Protein AF-A0A9D4KQ71-F1 (afdb_monomer_lite)

Sequence (62 aa):
MRLAVLEVSASPKRNPKYVDEDGCQLVGLIKADIDPQGYVYSKILVKLMFGGTELRIQVTDV

pLDDT: mean 77.78, std 10.27, range [51.91, 91.31]

Organism: Dreissena polymorpha (NCBI:txid45954)

Foldseek 3Di:
DDKDKDWDWDAPDPDDDDCPPPRIDTPDIDIDDDDPPPPDPWDKDWDWDDDPPDTDIDIDTD

Secondary structure (DSSP, 8-state):
-EEEEEEEEE-SSSS---TTSTT-EEEEEEEEEE-TTSS----EEEEEEEETTEEEEEEEE-

Structure (mmCIF, N/CA/C/O backbone):
data_AF-A0A9D4KQ71-F1
#
_entry.id   AF-A0A9D4KQ71-F1
#
loop_
_atom_site.group_PDB
_atom_site.id
_atom_site.type_symbol
_atom_site.label_atom_id
_atom_site.label_alt_id
_atom_site.label_comp_id
_atom_site.label_asym_id
_atom_site.label_entity_id
_atom_site.label_seq_id
_atom_site.pdbx_PDB_ins_code
_atom_site.Cartn_x
_atom_site.Cartn_y
_atom_site.Cartn_z
_atom_site.occupancy
_atom_site.B_iso_or_equiv
_atom_site.auth_seq_id
_atom_site.auth_comp_id
_atom_site.auth_asym_id
_atom_site.auth_atom_id
_atom_site.pdbx_PDB_model_num
ATOM 1 N N . MET A 1 1 ? 9.864 -11.191 -17.293 1.00 57.66 1 MET A N 1
ATOM 2 C CA . MET A 1 1 ? 9.469 -10.148 -16.322 1.00 57.66 1 MET A CA 1
ATOM 3 C C . MET A 1 1 ? 8.753 -10.818 -15.163 1.00 57.66 1 MET A C 1
ATOM 5 O O . MET A 1 1 ? 7.969 -11.730 -15.414 1.00 57.66 1 MET A O 1
ATOM 9 N N . ARG A 1 2 ? 9.071 -10.450 -13.917 1.00 62.62 2 ARG A N 1
ATOM 10 C CA . ARG A 1 2 ? 8.301 -10.871 -12.739 1.00 62.62 2 ARG A CA 1
ATOM 11 C C . ARG A 1 2 ? 7.592 -9.646 -12.179 1.00 62.62 2 ARG A C 1
ATOM 13 O O . ARG A 1 2 ? 8.222 -8.618 -11.966 1.00 62.62 2 ARG A O 1
ATOM 20 N N . LEU A 1 3 ? 6.301 -9.793 -11.919 1.00 66.81 3 LEU A N 1
ATOM 21 C CA . LEU A 1 3 ? 5.523 -8.774 -11.237 1.00 66.81 3 LEU A CA 1
ATOM 22 C C . LEU A 1 3 ? 5.820 -8.866 -9.737 1.00 66.81 3 LEU A C 1
ATOM 24 O O . LEU A 1 3 ? 5.568 -9.904 -9.121 1.00 66.81 3 LEU A O 1
ATOM 28 N N . ALA A 1 4 ? 6.349 -7.801 -9.152 1.00 73.56 4 ALA A N 1
ATOM 29 C CA . ALA A 1 4 ? 6.374 -7.627 -7.712 1.00 73.56 4 ALA A CA 1
ATOM 30 C C . ALA A 1 4 ? 5.095 -6.922 -7.266 1.00 73.56 4 ALA A C 1
ATOM 32 O O . ALA A 1 4 ? 4.650 -5.949 -7.881 1.00 73.56 4 ALA A O 1
ATOM 33 N N . VAL A 1 5 ? 4.507 -7.424 -6.185 1.00 77.62 5 VAL A N 1
ATOM 34 C CA . VAL A 1 5 ? 3.338 -6.821 -5.553 1.00 77.62 5 VAL A CA 1
ATOM 35 C C . VAL A 1 5 ? 3.760 -6.342 -4.174 1.00 77.62 5 VAL A C 1
ATOM 37 O O . VAL A 1 5 ? 4.250 -7.126 -3.366 1.00 77.62 5 VAL A O 1
ATOM 40 N N . LEU A 1 6 ? 3.597 -5.047 -3.933 1.00 80.38 6 LEU A N 1
ATOM 41 C CA . LEU A 1 6 ? 3.803 -4.415 -2.639 1.00 80.38 6 LEU A CA 1
ATOM 42 C C . LEU A 1 6 ? 2.434 -4.058 -2.064 1.00 80.38 6 LEU A C 1
ATOM 44 O O . LEU A 1 6 ? 1.646 -3.351 -2.697 1.00 80.38 6 LEU A O 1
ATOM 48 N N . GLU A 1 7 ? 2.155 -4.551 -0.867 1.00 85.94 7 GLU A N 1
ATOM 49 C CA . GLU A 1 7 ? 0.925 -4.256 -0.142 1.00 85.94 7 GLU A CA 1
ATOM 50 C C . GLU A 1 7 ? 1.100 -2.987 0.692 1.00 85.94 7 GLU A C 1
ATOM 52 O O . GLU A 1 7 ? 2.103 -2.816 1.387 1.00 85.94 7 GLU A O 1
ATOM 57 N N . VAL A 1 8 ? 0.127 -2.080 0.612 1.00 84.56 8 VAL A N 1
ATOM 58 C CA . VAL A 1 8 ? 0.104 -0.851 1.405 1.00 84.56 8 VAL A CA 1
ATOM 59 C C . VAL A 1 8 ? -1.029 -0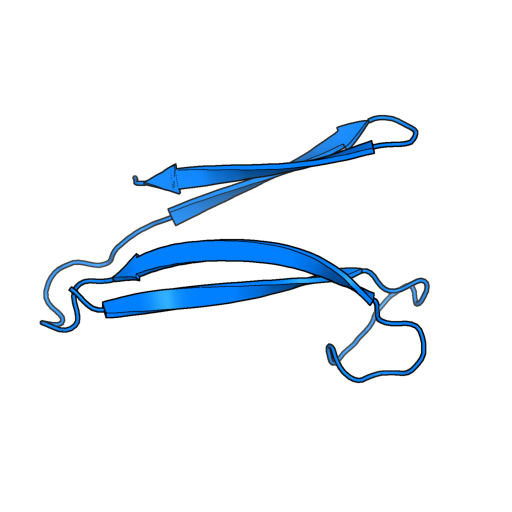.961 2.408 1.00 84.56 8 VAL A C 1
ATOM 61 O O . VAL A 1 8 ? -2.198 -1.014 2.020 1.00 84.56 8 VAL A 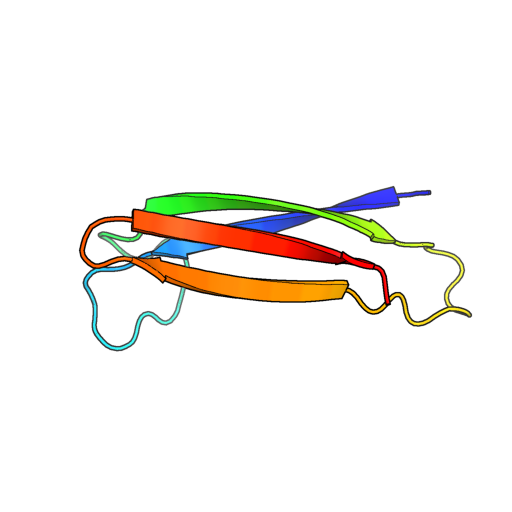O 1
ATOM 64 N N . SER A 1 9 ? -0.680 -0.953 3.690 1.00 88.25 9 SER A N 1
ATOM 65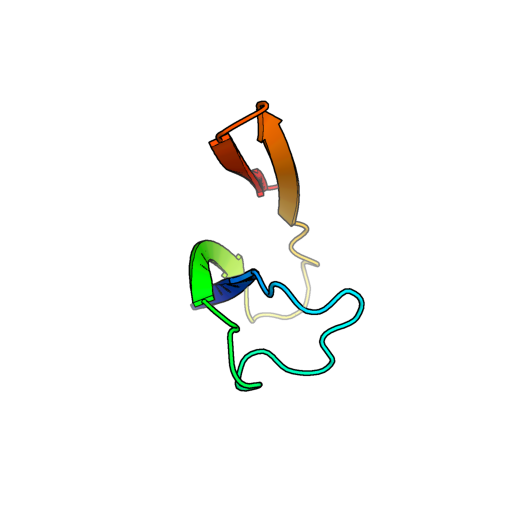 C CA . SER A 1 9 ? -1.634 -1.038 4.796 1.00 88.25 9 SER A CA 1
ATOM 66 C C . SER A 1 9 ? -1.612 0.234 5.639 1.00 88.25 9 SER A C 1
ATOM 68 O O . SER A 1 9 ? -0.559 0.838 5.845 1.00 88.25 9 SER A O 1
ATOM 70 N N . ALA A 1 10 ? -2.777 0.638 6.137 1.00 86.75 10 ALA A N 1
ATOM 71 C CA . ALA A 1 10 ? -2.939 1.743 7.073 1.00 86.75 10 ALA A CA 1
ATOM 72 C C . ALA A 1 10 ? -3.283 1.207 8.465 1.00 86.75 10 ALA A C 1
ATOM 74 O O . ALA A 1 10 ? -4.014 0.229 8.591 1.00 86.75 10 ALA A O 1
ATOM 75 N N . SER A 1 11 ? -2.776 1.862 9.508 1.00 90.44 11 SER A N 1
ATOM 76 C CA . SER A 1 11 ? -3.051 1.515 10.903 1.00 90.44 11 SER A CA 1
ATOM 77 C C . SER A 1 11 ? -3.486 2.758 11.679 1.00 90.44 11 SER A C 1
ATOM 79 O O . SER A 1 11 ? -2.911 3.828 11.463 1.00 90.44 11 SER A O 1
ATOM 81 N N . PRO A 1 12 ? -4.438 2.643 12.622 1.00 87.50 12 PRO A N 1
ATOM 82 C CA . PRO A 1 12 ? -4.754 3.720 13.557 1.00 87.50 12 PRO A CA 1
ATOM 83 C C . PRO A 1 12 ? -3.664 3.905 14.627 1.00 87.50 12 PRO A C 1
ATOM 85 O O . PRO A 1 12 ? -3.647 4.910 15.340 1.00 87.50 12 PRO A O 1
ATOM 88 N N . LYS A 1 13 ? -2.740 2.945 14.771 1.00 89.94 13 LYS A N 1
ATOM 89 C CA . LYS A 1 13 ? -1.617 3.037 15.704 1.00 89.94 13 LYS A CA 1
ATOM 90 C C . LYS A 1 13 ? -0.614 4.061 15.184 1.00 89.94 13 LYS A C 1
ATOM 92 O O . LYS A 1 13 ? -0.203 4.013 14.033 1.00 89.94 13 LYS A O 1
ATOM 97 N N . ARG A 1 14 ? -0.148 4.959 16.056 1.00 84.19 14 ARG A N 1
ATOM 98 C CA . ARG A 1 14 ? 0.809 6.020 15.685 1.00 84.19 14 ARG A CA 1
ATOM 99 C C . ARG A 1 14 ? 2.143 5.487 15.136 1.00 84.19 14 ARG A C 1
ATOM 101 O O . ARG A 1 14 ? 2.823 6.202 14.411 1.00 84.19 14 ARG A O 1
ATOM 108 N N . ASN A 1 15 ? 2.539 4.274 15.520 1.00 84.88 15 ASN A N 1
ATOM 109 C CA . ASN A 1 15 ? 3.786 3.649 15.083 1.00 84.88 15 ASN A CA 1
ATOM 110 C C . ASN A 1 15 ? 3.601 2.122 14.968 1.00 84.88 15 ASN A C 1
ATOM 112 O O . ASN A 1 15 ? 3.950 1.394 15.908 1.00 84.88 15 ASN A O 1
ATOM 116 N N . PRO A 1 16 ? 2.952 1.637 13.895 1.00 85.12 16 PRO A N 1
ATOM 117 C CA . PRO A 1 16 ? 2.786 0.209 13.663 1.00 85.12 16 PRO A CA 1
ATOM 118 C C . PRO A 1 16 ? 4.134 -0.410 13.282 1.00 85.12 16 PRO A C 1
ATOM 120 O O . PRO A 1 16 ? 4.944 0.227 12.607 1.00 85.12 16 PRO A O 1
ATOM 123 N N . LYS A 1 17 ? 4.392 -1.642 13.728 1.00 88.69 17 LYS A N 1
ATOM 124 C CA . LYS A 1 17 ? 5.641 -2.353 13.389 1.00 88.69 17 LYS A CA 1
ATOM 125 C C . LYS A 1 17 ? 5.462 -3.360 12.263 1.00 88.69 17 LYS A C 1
ATOM 127 O O . LYS A 1 17 ? 6.385 -3.548 11.476 1.00 88.69 17 LYS A O 1
ATOM 132 N N . TYR A 1 18 ? 4.291 -3.985 12.199 1.00 87.81 18 TYR A N 1
ATOM 133 C CA . TYR A 1 18 ? 3.972 -5.030 11.236 1.00 87.81 18 TYR A CA 1
ATOM 134 C C . TYR A 1 18 ? 2.579 -4.811 10.641 1.00 87.81 18 TYR A C 1
ATOM 136 O O . TYR A 1 18 ? 1.727 -4.143 11.232 1.00 87.81 18 TYR A O 1
ATOM 144 N N . VAL A 1 19 ? 2.366 -5.344 9.437 1.00 86.50 19 VAL A N 1
ATOM 145 C CA . VAL A 1 19 ? 1.113 -5.185 8.677 1.00 86.50 19 VAL A CA 1
ATOM 146 C C . VAL A 1 19 ? -0.015 -6.093 9.169 1.00 86.50 19 VAL A C 1
ATOM 148 O O . VAL A 1 19 ? -1.165 -5.861 8.817 1.00 86.50 19 VAL A O 1
ATOM 151 N N . ASP A 1 20 ? 0.310 -7.096 9.978 1.00 88.06 20 ASP A N 1
ATOM 152 C CA . ASP A 1 20 ? -0.606 -8.057 10.595 1.00 88.06 20 ASP A CA 1
ATOM 153 C C . ASP A 1 20 ? -0.989 -7.681 12.039 1.00 88.06 20 ASP A C 1
ATOM 155 O O . ASP A 1 20 ? -1.717 -8.421 12.696 1.00 88.06 20 ASP A O 1
ATOM 159 N N . GLU A 1 21 ? -0.529 -6.529 12.545 1.00 88.75 21 GLU A N 1
ATOM 160 C CA . GLU A 1 21 ? -0.975 -6.008 13.840 1.00 88.75 21 GLU A CA 1
ATOM 161 C C . GLU A 1 21 ? -2.474 -5.653 13.810 1.00 88.75 21 GLU A C 1
ATOM 163 O O . GLU A 1 21 ? -2.996 -5.143 12.814 1.00 88.75 21 GLU A O 1
ATOM 168 N N . ASP A 1 22 ? -3.159 -5.851 14.942 1.00 86.62 22 ASP A N 1
ATOM 169 C CA . ASP A 1 22 ? -4.577 -5.512 15.089 1.00 86.62 22 ASP A CA 1
ATOM 170 C C . ASP A 1 22 ? -4.873 -4.061 14.674 1.00 86.62 22 ASP A C 1
ATOM 172 O O . ASP A 1 22 ? -4.235 -3.101 15.119 1.00 86.62 22 ASP A O 1
ATOM 176 N N . GLY A 1 23 ? -5.889 -3.904 13.823 1.00 85.94 23 GLY A N 1
ATOM 177 C CA . GLY A 1 23 ? -6.323 -2.613 13.291 1.00 85.94 23 GLY A CA 1
ATOM 178 C C . GLY A 1 23 ? -5.593 -2.163 12.022 1.00 85.94 23 GLY A C 1
ATOM 179 O O . GLY A 1 23 ? -5.983 -1.144 11.453 1.00 85.94 23 GLY A O 1
ATOM 180 N N . CYS A 1 24 ? -4.583 -2.896 11.544 1.00 91.31 24 CYS A N 1
ATOM 181 C CA . CYS A 1 24 ? -4.040 -2.685 10.204 1.00 91.31 24 CYS A CA 1
ATOM 182 C C . CYS A 1 24 ? -5.052 -3.117 9.131 1.00 91.31 24 CYS A C 1
ATOM 184 O O . CYS A 1 24 ? -5.652 -4.188 9.208 1.00 91.31 24 CYS A O 1
ATOM 186 N N . GLN A 1 25 ? -5.241 -2.281 8.113 1.00 89.38 25 GLN A N 1
ATOM 187 C CA . GLN A 1 25 ? -6.131 -2.546 6.984 1.00 89.38 25 GLN A CA 1
ATOM 188 C C . GLN A 1 25 ? -5.398 -2.313 5.670 1.00 89.38 25 GLN A C 1
ATOM 190 O O . GLN A 1 25 ? -4.737 -1.287 5.501 1.00 89.38 25 GLN A O 1
ATOM 195 N N . LEU A 1 26 ? -5.538 -3.245 4.727 1.00 86.62 26 LEU A N 1
ATOM 196 C CA . LEU A 1 26 ? -5.025 -3.075 3.371 1.00 86.62 26 LEU A CA 1
ATOM 197 C C . LEU A 1 26 ? -5.765 -1.917 2.691 1.00 86.62 26 LEU A C 1
ATOM 199 O O . LEU A 1 26 ? -6.987 -1.951 2.556 1.00 86.62 26 LEU A O 1
ATOM 203 N N . VAL A 1 27 ? -5.020 -0.910 2.239 1.00 86.31 27 VAL A N 1
ATOM 204 C CA . VAL A 1 27 ? -5.569 0.266 1.544 1.00 86.31 27 VAL A CA 1
ATOM 205 C C . VAL A 1 27 ? -5.217 0.300 0.062 1.00 86.31 27 VAL A C 1
ATOM 207 O O . VAL A 1 27 ? -5.840 1.036 -0.700 1.00 86.31 27 VAL A O 1
ATOM 210 N N . GLY A 1 28 ? -4.242 -0.497 -0.378 1.00 80.31 28 GLY A N 1
ATOM 211 C CA . GLY A 1 28 ? -3.894 -0.569 -1.789 1.00 80.31 28 GLY A CA 1
ATOM 212 C C . GLY A 1 28 ? -2.792 -1.565 -2.106 1.00 80.31 28 GLY A C 1
ATOM 213 O O . GLY A 1 28 ? -2.098 -2.070 -1.227 1.00 80.31 28 GLY A O 1
ATOM 214 N N . LEU A 1 29 ? -2.634 -1.821 -3.402 1.00 83.06 29 LEU A N 1
ATOM 215 C CA . LEU A 1 29 ? -1.595 -2.679 -3.957 1.00 83.06 29 LEU A CA 1
ATOM 216 C C . LEU A 1 29 ? -0.795 -1.886 -4.985 1.00 83.06 29 LEU A C 1
ATOM 218 O O . LEU A 1 29 ? -1.367 -1.256 -5.875 1.00 83.06 29 LEU A O 1
ATOM 222 N N . ILE A 1 30 ? 0.525 -1.959 -4.886 1.00 80.62 30 ILE A N 1
ATOM 223 C CA . ILE A 1 30 ? 1.455 -1.425 -5.874 1.00 80.62 30 ILE A CA 1
ATOM 224 C C . ILE A 1 30 ? 1.999 -2.609 -6.661 1.00 80.62 30 ILE A C 1
ATOM 226 O O . ILE A 1 30 ? 2.587 -3.529 -6.097 1.00 80.62 30 ILE A O 1
ATOM 230 N N . LYS A 1 31 ? 1.781 -2.589 -7.973 1.00 76.00 31 LYS A N 1
ATOM 231 C CA . LYS A 1 31 ? 2.307 -3.587 -8.900 1.00 76.00 31 LYS A CA 1
ATOM 232 C C . LYS A 1 31 ? 3.465 -2.958 -9.655 1.00 76.00 31 LYS A C 1
ATOM 234 O O . LYS A 1 31 ? 3.278 -1.912 -10.267 1.00 76.00 31 LYS A O 1
ATOM 239 N N . ALA A 1 32 ? 4.630 -3.580 -9.579 1.00 73.31 32 ALA A N 1
ATOM 240 C CA . ALA A 1 32 ? 5.832 -3.124 -10.257 1.00 73.31 32 ALA A CA 1
ATOM 241 C C . ALA A 1 32 ? 6.436 -4.278 -11.050 1.00 73.31 32 ALA A C 1
ATOM 243 O O . ALA A 1 32 ? 6.588 -5.384 -10.525 1.00 73.31 32 ALA A O 1
ATOM 244 N N . ASP A 1 33 ? 6.794 -4.026 -12.302 1.00 72.06 33 ASP A N 1
ATOM 245 C CA . ASP A 1 33 ? 7.559 -4.982 -13.087 1.00 72.06 33 ASP A CA 1
ATOM 246 C C . ASP A 1 33 ? 9.028 -4.894 -12.681 1.00 72.06 33 ASP A C 1
ATOM 248 O O . ASP A 1 33 ? 9.675 -3.864 -12.851 1.00 72.06 33 ASP A O 1
ATOM 252 N N . ILE A 1 34 ? 9.560 -5.980 -12.121 1.00 69.88 34 ILE A N 1
ATOM 253 C CA . ILE A 1 34 ? 10.973 -6.066 -11.755 1.00 69.88 34 ILE A CA 1
ATOM 254 C C . ILE A 1 34 ? 11.648 -7.053 -12.704 1.00 69.88 34 ILE A C 1
ATOM 256 O O . ILE A 1 34 ? 11.186 -8.189 -12.885 1.00 69.88 34 ILE A O 1
ATOM 260 N N . ASP A 1 35 ? 12.749 -6.627 -13.327 1.00 66.38 35 ASP A N 1
ATOM 261 C CA . ASP A 1 35 ? 13.607 -7.525 -14.098 1.00 66.38 35 ASP A CA 1
ATOM 262 C C . ASP A 1 35 ? 14.469 -8.369 -13.138 1.00 66.38 35 ASP A C 1
ATOM 264 O O . ASP A 1 35 ? 15.323 -7.831 -12.428 1.00 66.38 35 ASP A O 1
ATOM 268 N N . PRO A 1 36 ? 14.270 -9.700 -13.081 1.00 60.72 36 PRO A N 1
ATOM 269 C CA . PRO A 1 36 ? 15.021 -10.567 -12.18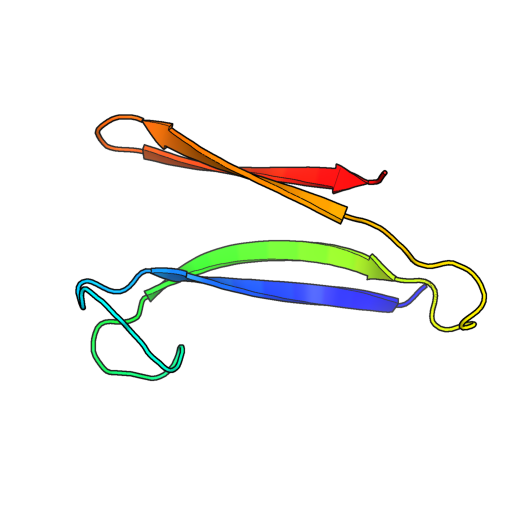4 1.00 60.72 36 PRO A CA 1
ATOM 270 C C . PRO A 1 36 ? 16.489 -10.771 -12.593 1.00 60.72 36 PRO A C 1
ATOM 272 O O . PRO A 1 36 ? 17.218 -11.403 -11.832 1.00 60.72 36 PRO A O 1
ATOM 275 N N . GLN A 1 37 ? 16.944 -10.288 -13.758 1.00 62.69 37 GLN A N 1
ATOM 276 C CA . GLN A 1 37 ? 18.315 -10.536 -14.230 1.00 62.69 37 GLN A CA 1
ATOM 277 C C . GLN A 1 37 ? 19.402 -9.671 -13.567 1.00 62.69 37 GLN A C 1
ATOM 279 O O . GLN A 1 37 ? 20.572 -9.795 -13.910 1.00 62.69 37 GLN A O 1
ATOM 284 N N . GLY A 1 38 ? 19.067 -8.851 -12.567 1.00 53.59 38 GLY A N 1
ATOM 285 C CA . GLY A 1 38 ? 20.046 -8.341 -11.594 1.00 53.59 38 GLY A CA 1
ATOM 286 C C . GLY A 1 38 ? 20.974 -7.214 -12.066 1.00 53.59 38 GLY A C 1
ATOM 287 O O . GLY A 1 38 ? 21.772 -6.734 -11.267 1.00 53.59 38 GLY A O 1
ATOM 288 N N . TYR A 1 39 ? 20.858 -6.746 -13.312 1.00 51.91 39 TYR A N 1
ATOM 289 C CA . TYR A 1 39 ? 21.690 -5.652 -13.840 1.00 51.91 39 TYR A CA 1
ATOM 290 C C . TYR A 1 39 ? 20.997 -4.286 -13.879 1.00 51.91 39 TYR A C 1
ATOM 292 O O . TYR A 1 39 ? 21.660 -3.273 -14.100 1.00 51.91 39 TYR A O 1
ATOM 300 N N . VAL A 1 40 ? 19.688 -4.228 -13.625 1.00 55.47 40 VAL A N 1
ATOM 301 C CA . VAL A 1 40 ? 18.916 -2.982 -13.668 1.00 55.47 40 VAL A CA 1
ATOM 302 C C . VAL A 1 40 ? 18.212 -2.793 -12.333 1.00 55.47 40 VAL A C 1
ATOM 304 O O . VAL A 1 40 ? 17.231 -3.468 -12.025 1.00 55.47 40 VAL A O 1
ATOM 307 N N . TYR A 1 41 ? 18.719 -1.861 -11.525 1.00 59.19 41 TYR A N 1
ATOM 308 C CA . TYR A 1 41 ? 17.980 -1.334 -10.382 1.00 59.19 41 TYR A CA 1
ATOM 309 C C . TYR A 1 41 ? 16.693 -0.697 -10.911 1.00 59.19 41 TYR A C 1
ATOM 311 O O . TYR A 1 41 ? 16.714 0.438 -11.378 1.00 59.19 41 TYR A O 1
ATOM 319 N N . SER A 1 42 ? 15.585 -1.436 -10.872 1.00 62.38 42 SER A N 1
ATOM 320 C CA . SER A 1 42 ? 14.272 -0.891 -11.210 1.00 62.38 42 SER A CA 1
ATOM 321 C C . SER A 1 42 ? 13.867 0.047 -10.077 1.00 62.38 42 SER A C 1
ATOM 323 O O . SER A 1 42 ? 13.692 -0.385 -8.935 1.00 62.38 42 SER A O 1
ATOM 325 N N . LYS A 1 43 ? 13.810 1.348 -10.364 1.00 66.62 43 LYS A N 1
ATOM 326 C CA . LYS A 1 43 ? 13.375 2.359 -9.403 1.00 66.62 43 LYS A CA 1
ATOM 327 C C . LYS A 1 43 ? 11.913 2.664 -9.673 1.00 66.62 43 LYS A C 1
ATOM 329 O O . LYS A 1 43 ? 11.558 3.108 -10.756 1.00 66.62 43 LYS A O 1
ATOM 334 N N . ILE A 1 44 ? 11.082 2.453 -8.662 1.00 73.25 44 ILE A N 1
ATOM 335 C CA . ILE A 1 44 ? 9.698 2.914 -8.675 1.00 73.25 44 ILE A CA 1
ATOM 336 C C . ILE A 1 44 ? 9.575 4.114 -7.745 1.00 73.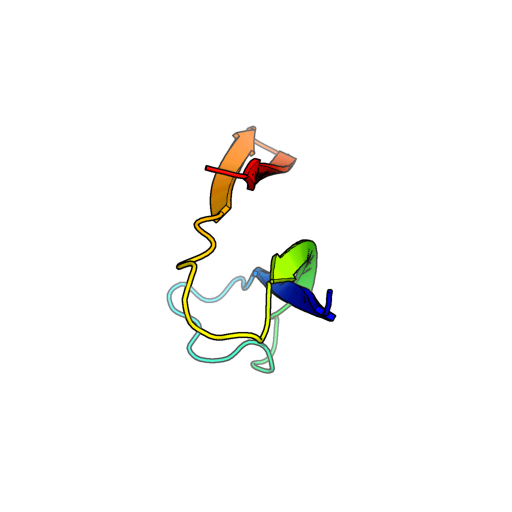25 44 ILE A C 1
ATOM 338 O O . ILE A 1 44 ? 10.035 4.090 -6.601 1.00 73.25 44 ILE A O 1
ATOM 342 N N . LEU A 1 45 ? 8.955 5.180 -8.236 1.00 73.44 45 LEU A N 1
ATOM 343 C CA . LEU A 1 45 ? 8.533 6.297 -7.410 1.00 73.44 45 LEU A CA 1
ATOM 344 C C . LEU A 1 45 ? 7.110 6.022 -6.929 1.00 73.44 45 LEU A C 1
ATOM 346 O O . LEU A 1 45 ? 6.180 5.939 -7.730 1.00 73.44 45 LEU A O 1
ATOM 350 N N . VAL A 1 46 ? 6.938 5.926 -5.613 1.00 77.44 46 VAL A N 1
ATOM 351 C CA . VAL A 1 46 ? 5.621 5.816 -4.982 1.00 77.44 46 VAL A CA 1
ATOM 352 C C . VAL A 1 46 ? 5.272 7.162 -4.362 1.00 77.44 46 VAL A C 1
ATOM 354 O O . VAL A 1 46 ? 5.940 7.624 -3.437 1.00 77.44 46 VAL A O 1
ATOM 357 N N . LYS A 1 47 ? 4.217 7.802 -4.865 1.00 81.50 47 LYS A N 1
ATOM 358 C CA . LYS A 1 47 ? 3.676 9.046 -4.316 1.00 81.50 47 LYS A CA 1
ATOM 359 C C . LYS A 1 47 ? 2.368 8.755 -3.584 1.00 81.50 47 LYS A C 1
ATOM 361 O O . LYS A 1 47 ? 1.401 8.290 -4.181 1.00 81.50 47 LYS A O 1
ATOM 366 N N . LEU A 1 48 ? 2.346 9.084 -2.297 1.00 82.12 48 LEU A N 1
ATOM 367 C CA . LEU A 1 48 ? 1.167 9.039 -1.434 1.00 82.12 48 LEU A CA 1
ATOM 368 C C . LEU A 1 48 ? 0.633 10.465 -1.270 1.00 82.12 48 LEU A C 1
ATOM 370 O O . LEU A 1 48 ? 1.369 11.357 -0.848 1.00 82.12 48 LEU A O 1
ATOM 374 N N . MET A 1 49 ? -0.627 10.694 -1.627 1.00 85.75 4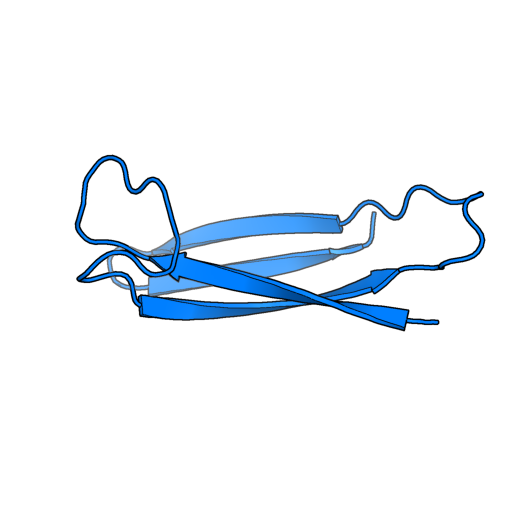9 MET A N 1
ATOM 375 C CA . MET A 1 49 ? -1.290 11.995 -1.524 1.00 85.75 49 MET A CA 1
ATOM 376 C C . MET A 1 49 ? -2.511 11.876 -0.623 1.00 85.75 49 MET A C 1
ATOM 378 O O . MET A 1 49 ? -3.392 11.057 -0.878 1.00 85.75 49 MET A O 1
ATOM 382 N N . PHE A 1 50 ? -2.567 12.722 0.400 1.00 84.06 50 PHE A N 1
ATOM 383 C CA . PHE A 1 50 ? -3.671 12.784 1.350 1.00 84.06 50 PHE A CA 1
ATOM 384 C C . PHE A 1 50 ? -4.532 14.010 1.025 1.00 84.06 50 PHE A C 1
ATOM 386 O O . PHE A 1 50 ? -4.119 15.146 1.258 1.00 84.06 50 PHE A O 1
ATOM 393 N N . GLY A 1 51 ? -5.714 13.787 0.455 1.00 82.62 51 GLY A N 1
ATOM 394 C CA . GLY A 1 51 ? -6.820 14.742 0.526 1.00 82.62 51 GLY A CA 1
ATOM 395 C C . GLY A 1 51 ? -7.513 14.574 1.876 1.00 82.62 51 GLY A C 1
ATOM 396 O O . GLY A 1 51 ? -7.451 13.491 2.446 1.00 82.62 51 GLY A O 1
ATOM 397 N N . GLY A 1 52 ? -8.169 15.606 2.412 1.00 80.69 52 GLY A N 1
ATOM 398 C CA . GLY A 1 52 ? -8.717 15.584 3.782 1.00 80.69 52 GLY A CA 1
ATOM 399 C C . GLY A 1 52 ? -9.506 14.318 4.170 1.00 80.69 52 GLY A C 1
ATOM 400 O O . GLY A 1 52 ? -9.484 13.932 5.334 1.00 80.69 52 GLY A O 1
ATOM 401 N N . THR A 1 53 ? -10.136 13.643 3.203 1.00 82.19 53 THR A N 1
ATOM 402 C CA . THR A 1 53 ? -10.833 12.354 3.372 1.00 82.19 53 THR A CA 1
ATOM 403 C C . THR A 1 53 ? -10.347 11.242 2.432 1.00 82.19 53 THR A C 1
ATOM 405 O O . THR A 1 53 ? -10.912 10.153 2.439 1.00 82.19 53 THR A O 1
ATOM 408 N N . GLU A 1 54 ? -9.344 11.492 1.589 1.00 83.56 54 GLU A N 1
ATOM 409 C CA . GLU A 1 54 ? -8.950 10.601 0.489 1.00 83.56 54 GLU A CA 1
ATOM 410 C C . GLU A 1 54 ? -7.457 10.265 0.550 1.00 83.56 54 GLU A C 1
ATOM 412 O O . GLU A 1 54 ? -6.622 11.156 0.689 1.00 83.56 54 GLU A O 1
ATOM 417 N N . LEU A 1 55 ? -7.104 8.995 0.346 1.00 79.88 55 LEU A N 1
ATOM 418 C CA . LEU A 1 55 ? -5.729 8.577 0.069 1.00 79.88 55 LEU A CA 1
ATOM 419 C C . LEU A 1 55 ? -5.609 8.201 -1.407 1.00 79.88 55 LEU A C 1
ATOM 421 O O . LEU A 1 55 ? -6.314 7.318 -1.889 1.00 79.88 55 LEU A O 1
ATOM 425 N N . ARG A 1 56 ? -4.689 8.849 -2.122 1.00 81.00 56 ARG A N 1
ATOM 426 C CA . ARG A 1 56 ? -4.331 8.493 -3.499 1.00 81.00 56 ARG A CA 1
ATOM 427 C C . ARG A 1 56 ? -2.899 7.988 -3.544 1.00 81.00 56 ARG A C 1
ATOM 429 O O . ARG A 1 56 ? -1.987 8.654 -3.055 1.00 81.00 56 ARG A O 1
ATOM 436 N N . ILE A 1 57 ? -2.715 6.828 -4.162 1.00 78.31 57 ILE A N 1
ATOM 437 C CA . ILE A 1 57 ? -1.411 6.196 -4.364 1.00 78.31 57 ILE A CA 1
ATOM 438 C C . ILE A 1 57 ? -1.113 6.233 -5.859 1.00 78.31 57 ILE A C 1
ATOM 440 O O . ILE A 1 57 ? -1.879 5.700 -6.658 1.00 78.31 57 ILE A O 1
ATOM 444 N N . GLN A 1 58 ? -0.017 6.883 -6.237 1.00 80.06 58 GLN A N 1
ATOM 445 C CA . GLN A 1 58 ? 0.467 6.935 -7.611 1.00 80.06 58 GLN A CA 1
ATOM 446 C C . GLN A 1 58 ? 1.831 6.260 -7.689 1.00 80.06 58 GLN A C 1
ATOM 448 O O . GLN A 1 58 ? 2.701 6.504 -6.853 1.00 80.06 58 GLN A O 1
ATOM 453 N N . VAL A 1 59 ? 2.009 5.428 -8.708 1.00 76.12 59 VAL A N 1
ATOM 454 C CA . VAL A 1 59 ? 3.246 4.692 -8.971 1.00 76.12 59 VAL A CA 1
ATOM 455 C C . VAL A 1 59 ? 3.767 5.140 -10.326 1.00 76.12 59 VAL A C 1
ATOM 457 O O . VAL A 1 59 ? 2.984 5.371 -11.249 1.00 76.12 59 VAL A O 1
ATOM 460 N N . THR A 1 60 ? 5.070 5.349 -10.440 1.00 77.50 60 THR A N 1
ATOM 461 C CA . THR A 1 60 ? 5.710 5.773 -11.687 1.00 77.50 60 THR A CA 1
ATOM 462 C C . THR A 1 60 ? 7.069 5.104 -11.798 1.00 77.50 60 THR A C 1
ATOM 464 O O . THR A 1 60 ? 7.848 5.151 -10.845 1.00 77.50 60 THR A O 1
ATOM 467 N N . ASP A 1 61 ? 7.333 4.483 -12.942 1.00 71.94 61 ASP A N 1
ATOM 468 C CA . ASP A 1 61 ? 8.644 3.924 -13.267 1.00 71.94 61 ASP A CA 1
ATOM 469 C C . ASP A 1 61 ? 9.639 5.066 -13.520 1.00 71.94 61 ASP A C 1
ATOM 471 O O . ASP A 1 61 ? 9.274 6.085 -14.118 1.00 71.94 61 ASP A O 1
ATOM 475 N N . VAL A 1 62 ? 10.873 4.925 -13.022 1.00 64.25 62 VAL A N 1
ATOM 476 C CA . VAL A 1 62 ? 11.938 5.944 -13.102 1.00 64.25 62 VAL A CA 1
ATOM 477 C C . VAL A 1 62 ? 13.140 5.426 -13.871 1.00 64.25 62 VAL A C 1
ATOM 479 O O . VAL A 1 62 ? 13.615 4.317 -13.534 1.00 64.25 62 VAL A O 1
#

Radius of gyration: 14.15 Å; chains: 1; bounding box: 32×26×32 Å